Protein AF-N6W6J8-F1 (afdb_monomer_lite)

Sequence (88 aa):
MTEERHYVPGSADPMILILHQGAGLGRSIQVGTATSAIVGASDGELEVGQIAAAVALLTERDAAEITQEVDEPLRELLRAGMLKIVEQ

Foldseek 3Di:
DDWDFDDDPPDPDGDFIFDDDPDDDDDTDGDDDLLNQLLVPPPPPDDSLVSLVVSCVVVVHDSVVSVVRCVVVVVVCCVVVVDDDDDD

Structure (mmCIF, N/CA/C/O backbone):
data_AF-N6W6J8-F1
#
_entry.id   AF-N6W6J8-F1
#
loop_
_atom_site.group_PDB
_atom_site.id
_atom_site.type_symbol
_atom_site.label_atom_id
_atom_site.label_alt_id
_atom_site.label_comp_id
_atom_site.label_asym_id
_atom_site.label_entity_id
_atom_site.label_seq_id
_atom_site.pdbx_PDB_ins_code
_atom_site.Cartn_x
_atom_site.Cartn_y
_atom_site.Cartn_z
_atom_site.occupancy
_atom_site.B_iso_or_equiv
_atom_site.auth_seq_id
_atom_site.auth_comp_id
_atom_site.auth_asym_id
_atom_site.auth_atom_id
_atom_site.pdbx_PDB_model_num
ATOM 1 N N . MET A 1 1 ? 15.556 -1.539 -7.013 1.00 59.31 1 MET A N 1
ATOM 2 C CA . MET A 1 1 ? 14.411 -0.670 -6.683 1.00 59.31 1 MET A CA 1
ATOM 3 C C . MET A 1 1 ? 14.905 0.311 -5.642 1.00 59.31 1 MET A C 1
ATOM 5 O O . MET A 1 1 ? 15.565 -0.139 -4.712 1.00 59.31 1 MET A O 1
ATOM 9 N N . THR A 1 2 ? 14.678 1.607 -5.838 1.00 59.12 2 THR A N 1
ATOM 10 C CA . THR A 1 2 ? 15.106 2.647 -4.888 1.00 59.12 2 THR A CA 1
ATOM 11 C C . THR A 1 2 ? 13.878 3.428 -4.439 1.00 59.12 2 THR A C 1
ATOM 13 O O . THR A 1 2 ? 13.017 3.734 -5.262 1.00 59.12 2 THR A O 1
ATOM 16 N N . GLU A 1 3 ? 13.793 3.713 -3.143 1.00 53.56 3 GLU A N 1
ATOM 17 C CA . GLU A 1 3 ? 12.674 4.419 -2.518 1.00 53.56 3 GLU A CA 1
ATOM 18 C C . GLU A 1 3 ? 13.116 5.832 -2.109 1.00 53.56 3 GLU A C 1
ATOM 20 O O . GLU A 1 3 ? 14.145 5.990 -1.449 1.00 53.56 3 GLU A O 1
ATOM 25 N N . GLU A 1 4 ? 12.348 6.853 -2.498 1.00 60.97 4 GLU A N 1
ATOM 26 C CA . GLU A 1 4 ? 12.571 8.253 -2.120 1.00 60.97 4 GLU A CA 1
ATOM 27 C C . GLU A 1 4 ? 11.332 8.811 -1.405 1.00 60.97 4 GLU A C 1
ATOM 29 O O . GLU A 1 4 ? 10.203 8.643 -1.873 1.00 60.97 4 GLU A O 1
ATOM 34 N N . ARG A 1 5 ? 11.549 9.461 -0.253 1.00 60.47 5 ARG A N 1
ATOM 35 C CA . ARG A 1 5 ? 10.498 10.038 0.601 1.00 60.47 5 ARG A CA 1
ATOM 36 C C . ARG A 1 5 ? 10.704 11.550 0.719 1.00 60.47 5 ARG A C 1
ATOM 38 O O . ARG A 1 5 ? 11.710 11.979 1.284 1.00 60.47 5 ARG A O 1
ATOM 45 N N . HIS A 1 6 ? 9.752 12.356 0.241 1.00 55.94 6 HIS A N 1
ATOM 46 C CA . HIS A 1 6 ? 9.753 13.811 0.461 1.00 55.94 6 HIS A CA 1
ATOM 47 C C . HIS A 1 6 ? 8.767 14.217 1.559 1.00 55.94 6 HIS A C 1
ATOM 49 O O . HIS A 1 6 ? 7.612 13.793 1.566 1.00 55.94 6 HIS A O 1
ATOM 55 N N . TYR A 1 7 ? 9.216 15.106 2.446 1.00 51.69 7 TYR A N 1
ATOM 56 C CA . TYR A 1 7 ? 8.398 15.722 3.489 1.00 51.69 7 TYR A CA 1
ATOM 57 C C . TYR A 1 7 ? 8.158 17.195 3.149 1.00 51.69 7 TYR A C 1
ATOM 59 O O . TYR A 1 7 ? 9.106 17.915 2.836 1.00 51.69 7 TYR A O 1
ATOM 67 N N . VAL A 1 8 ? 6.911 17.661 3.255 1.00 51.25 8 VAL A N 1
ATOM 68 C CA . VAL A 1 8 ? 6.597 19.098 3.279 1.00 51.25 8 VAL A CA 1
ATOM 69 C C . VAL A 1 8 ? 6.586 19.549 4.744 1.00 51.25 8 VAL A C 1
ATOM 71 O O . VAL A 1 8 ? 5.734 19.079 5.503 1.00 51.25 8 VAL A O 1
ATOM 74 N N . PRO A 1 9 ? 7.499 20.438 5.183 1.00 47.38 9 PRO A N 1
ATOM 75 C CA . PRO A 1 9 ? 7.482 20.952 6.550 1.00 47.38 9 PRO A CA 1
ATOM 76 C C . PRO A 1 9 ? 6.163 21.684 6.843 1.00 47.38 9 PRO A C 1
ATOM 78 O O . PRO A 1 9 ? 5.824 22.645 6.157 1.00 47.38 9 PRO A O 1
ATOM 81 N N . GLY A 1 10 ? 5.423 21.235 7.863 1.00 53.47 10 GLY A N 1
ATOM 82 C CA . GLY A 1 10 ? 4.164 21.854 8.305 1.00 53.47 10 GLY A CA 1
ATOM 83 C C . GLY A 1 10 ? 2.875 21.270 7.711 1.00 53.47 10 GLY A C 1
ATOM 84 O O . GLY A 1 10 ? 1.799 21.743 8.068 1.00 53.47 10 GLY A O 1
ATOM 85 N N . SER A 1 11 ? 2.947 20.248 6.851 1.00 49.31 11 SER A N 1
ATOM 86 C CA . SER A 1 11 ? 1.759 19.501 6.412 1.00 49.31 11 SER A CA 1
ATOM 87 C C . SER A 1 11 ? 1.389 18.434 7.447 1.00 49.31 11 SER A C 1
ATOM 89 O O . SER A 1 11 ? 2.265 17.693 7.892 1.00 49.31 11 SER A O 1
ATOM 91 N N . ALA A 1 12 ? 0.108 18.348 7.822 1.00 48.44 12 ALA A N 1
ATOM 92 C CA . ALA A 1 12 ? -0.393 17.325 8.750 1.00 48.44 12 ALA A CA 1
ATOM 93 C C . ALA A 1 12 ? -0.330 15.903 8.160 1.00 48.44 12 ALA A C 1
ATOM 95 O O . ALA A 1 12 ? -0.309 14.935 8.911 1.00 48.44 12 ALA A O 1
ATOM 96 N N . ASP A 1 13 ? -0.222 15.802 6.834 1.00 43.47 13 ASP A N 1
ATOM 97 C CA . ASP A 1 13 ? 0.028 14.565 6.101 1.00 43.47 13 ASP A CA 1
ATOM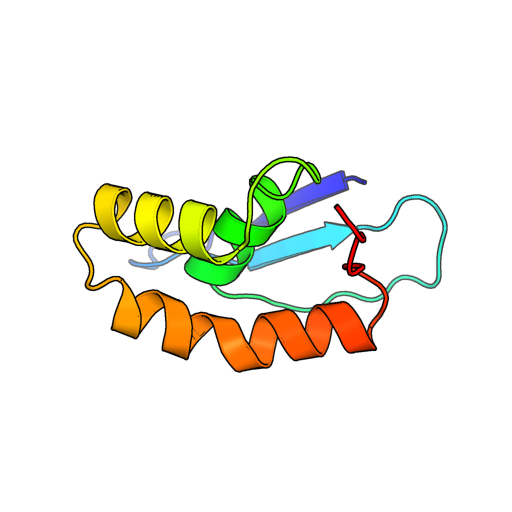 98 C C . ASP A 1 13 ? 1.182 14.783 5.113 1.00 43.47 13 ASP A C 1
ATOM 100 O O . ASP A 1 13 ? 1.082 15.646 4.227 1.00 43.47 13 ASP A O 1
ATOM 104 N N . PRO A 1 14 ? 2.294 14.041 5.228 1.00 50.28 14 PRO A N 1
ATOM 105 C CA . PRO A 1 14 ? 3.278 13.942 4.170 1.00 50.28 14 PRO A CA 1
ATOM 106 C C . PRO A 1 14 ? 3.159 12.573 3.499 1.00 50.28 14 PRO A C 1
ATOM 108 O O . PRO A 1 14 ? 3.458 11.560 4.126 1.00 50.28 14 PRO A O 1
ATOM 111 N N . MET A 1 15 ? 2.834 12.515 2.204 1.00 50.44 15 MET A N 1
ATOM 112 C CA . MET A 1 15 ? 3.277 11.353 1.433 1.00 50.44 15 MET A CA 1
ATOM 113 C C . MET A 1 15 ? 3.481 11.637 -0.049 1.00 50.44 15 MET A C 1
ATOM 115 O O . MET A 1 15 ? 2.550 11.670 -0.847 1.00 50.44 15 MET A O 1
ATOM 119 N N . ILE A 1 16 ? 4.747 11.819 -0.419 1.00 50.66 16 ILE A N 1
ATOM 120 C CA . ILE A 1 16 ? 5.217 11.528 -1.768 1.00 50.66 16 ILE A CA 1
ATOM 121 C C . ILE A 1 16 ? 6.190 10.362 -1.610 1.00 50.66 16 ILE A C 1
ATOM 123 O O . ILE A 1 16 ? 7.316 10.556 -1.145 1.00 50.66 16 ILE A O 1
ATOM 127 N N . LEU A 1 17 ? 5.730 9.157 -1.949 1.00 59.34 17 LEU A N 1
ATOM 128 C CA . LEU A 1 17 ? 6.596 8.002 -2.158 1.00 59.34 17 LEU A CA 1
ATOM 129 C C . LEU A 1 17 ? 6.879 7.907 -3.660 1.00 59.34 17 LEU A C 1
ATOM 131 O O . LEU A 1 17 ? 5.952 7.708 -4.445 1.00 59.34 17 LEU A O 1
ATOM 135 N N . ILE A 1 18 ? 8.139 8.075 -4.065 1.00 59.03 18 ILE A N 1
ATOM 136 C CA . ILE A 1 18 ? 8.553 7.868 -5.458 1.00 59.03 18 ILE A CA 1
ATOM 137 C C . ILE A 1 18 ? 9.245 6.513 -5.546 1.00 59.03 18 ILE A C 1
ATOM 139 O O . ILE A 1 18 ? 10.284 6.283 -4.923 1.00 59.03 18 ILE A O 1
ATOM 143 N N . LEU A 1 19 ? 8.653 5.611 -6.327 1.00 58.09 19 LEU A N 1
ATOM 144 C CA . LEU A 1 19 ? 9.227 4.308 -6.628 1.00 58.09 19 LEU A CA 1
ATOM 145 C C . LEU A 1 19 ? 10.083 4.405 -7.886 1.00 58.09 19 LEU A C 1
ATOM 147 O O . LEU A 1 19 ? 9.568 4.604 -8.984 1.00 58.09 19 LEU A O 1
ATOM 151 N N . HIS A 1 20 ? 11.393 4.217 -7.735 1.00 62.34 20 HIS A N 1
ATOM 152 C CA . HIS A 1 20 ? 12.317 4.176 -8.863 1.00 62.34 20 HIS A CA 1
ATOM 153 C C . HIS A 1 20 ? 12.614 2.720 -9.243 1.00 62.34 20 HIS A C 1
ATOM 155 O O . HIS A 1 20 ? 13.235 1.964 -8.479 1.00 62.34 20 HIS A O 1
ATOM 161 N N . GLN A 1 21 ? 12.195 2.306 -10.444 1.00 58.44 21 GLN A N 1
ATOM 162 C CA . GLN A 1 21 ? 12.639 1.035 -11.020 1.00 58.44 21 GLN A CA 1
ATOM 163 C C . GLN A 1 21 ? 14.129 1.124 -11.372 1.00 58.44 21 GLN A C 1
ATOM 165 O O . GLN A 1 21 ? 14.562 1.975 -12.146 1.00 58.44 21 GLN A O 1
ATOM 170 N N . GLY A 1 22 ? 14.932 0.224 -10.800 1.00 56.50 22 GLY A N 1
ATOM 171 C CA . GLY A 1 22 ? 16.325 0.061 -11.205 1.00 56.50 22 GLY A CA 1
ATOM 172 C C . GLY A 1 22 ? 16.362 -0.642 -12.560 1.00 56.50 22 GLY A C 1
ATOM 173 O O . GLY A 1 22 ? 16.096 -1.836 -12.601 1.00 56.50 22 GLY A O 1
ATOM 174 N N . ALA A 1 23 ? 16.696 0.113 -13.612 1.00 54.72 23 ALA A N 1
ATOM 175 C CA . ALA A 1 23 ? 16.715 -0.245 -15.039 1.00 54.72 23 ALA A CA 1
ATOM 176 C C . ALA A 1 23 ? 15.336 -0.231 -15.746 1.00 54.72 23 ALA A C 1
ATOM 178 O O . ALA A 1 23 ? 14.641 -1.238 -15.820 1.00 54.72 23 ALA A O 1
ATOM 179 N N . GLY A 1 24 ? 14.964 0.927 -16.315 1.00 55.91 24 GLY A N 1
ATOM 180 C CA . GLY A 1 24 ? 13.741 1.131 -17.112 1.00 55.91 24 GLY A CA 1
ATOM 181 C C . GLY A 1 24 ? 13.369 2.615 -17.267 1.00 55.91 24 GLY A C 1
ATOM 182 O O . GLY A 1 24 ? 13.916 3.445 -16.552 1.00 55.91 24 GLY A O 1
ATOM 183 N N . LEU A 1 25 ? 12.473 2.952 -18.209 1.00 55.78 25 LEU A N 1
ATOM 184 C CA . LEU A 1 25 ? 12.090 4.298 -18.704 1.00 55.78 25 LEU A CA 1
ATOM 185 C C . LEU A 1 25 ? 11.457 5.256 -17.655 1.00 55.78 25 LEU A C 1
ATOM 187 O O . LEU A 1 25 ? 10.326 5.697 -17.838 1.00 55.78 25 LEU A O 1
ATOM 191 N N . GLY A 1 26 ? 12.173 5.576 -16.571 1.00 60.94 26 GLY A N 1
ATOM 192 C CA . GLY A 1 26 ? 12.002 6.758 -15.706 1.00 60.94 26 GLY A CA 1
ATOM 193 C C . GLY A 1 26 ? 10.576 7.290 -15.522 1.00 60.94 26 GLY A C 1
ATOM 194 O O . GLY A 1 26 ? 10.317 8.449 -15.842 1.00 60.94 26 GLY A O 1
ATOM 195 N N . ARG A 1 27 ? 9.647 6.458 -15.039 1.00 72.06 27 ARG A N 1
ATOM 196 C CA . ARG A 1 27 ? 8.250 6.848 -14.819 1.00 72.06 27 ARG A CA 1
ATOM 197 C C . ARG A 1 27 ? 7.998 7.008 -13.324 1.00 72.06 27 ARG A C 1
ATOM 199 O O . ARG A 1 27 ? 8.221 6.066 -12.573 1.00 72.06 27 ARG A O 1
ATOM 206 N N . SER A 1 28 ? 7.514 8.179 -12.924 1.00 75.75 28 SER A N 1
ATOM 207 C CA . S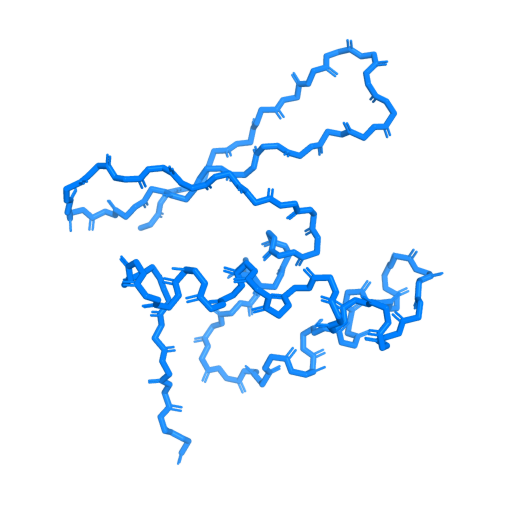ER A 1 28 ? 7.140 8.481 -11.539 1.00 75.75 28 SER A CA 1
ATOM 208 C C . SER A 1 28 ? 5.621 8.552 -11.433 1.00 75.75 28 SER A C 1
ATOM 210 O O . SER A 1 28 ? 4.994 9.327 -12.154 1.00 75.75 28 SER A O 1
ATOM 212 N N . ILE A 1 29 ? 5.038 7.744 -10.549 1.00 82.25 29 ILE A N 1
ATOM 213 C CA . ILE A 1 29 ? 3.614 7.791 -10.197 1.00 82.25 29 ILE A CA 1
ATOM 214 C C . ILE A 1 29 ? 3.540 8.200 -8.732 1.00 82.25 29 ILE A C 1
ATOM 216 O O . ILE A 1 29 ? 4.166 7.572 -7.879 1.00 82.25 29 ILE A O 1
ATOM 220 N N . GLN A 1 30 ? 2.818 9.282 -8.454 1.00 81.56 30 GLN A N 1
ATOM 221 C CA . GLN A 1 30 ? 2.584 9.727 -7.090 1.00 81.56 30 GLN A CA 1
ATOM 222 C C . GLN A 1 30 ? 1.458 8.890 -6.489 1.00 81.56 30 GLN A C 1
ATOM 224 O O . GLN A 1 30 ? 0.365 8.831 -7.046 1.00 81.56 30 GLN A O 1
ATOM 229 N N . VAL A 1 31 ? 1.724 8.269 -5.345 1.00 85.12 31 VAL A N 1
ATOM 230 C CA . VAL A 1 31 ? 0.748 7.451 -4.623 1.00 85.12 31 VAL A CA 1
ATOM 231 C C . VAL A 1 31 ? 0.553 7.959 -3.200 1.00 85.12 31 VAL A C 1
ATOM 233 O O . VAL A 1 31 ? 1.461 8.545 -2.607 1.00 85.12 31 VAL A O 1
ATOM 236 N N . GLY A 1 32 ? -0.648 7.735 -2.668 1.00 85.38 32 GLY A N 1
ATOM 237 C CA . GLY A 1 32 ? -0.994 8.049 -1.285 1.00 85.38 32 GLY A CA 1
ATOM 238 C C . GLY A 1 32 ? -0.458 7.027 -0.284 1.00 85.38 32 GLY A C 1
ATOM 239 O O . GLY A 1 32 ? 0.161 6.019 -0.643 1.00 85.38 32 GLY A O 1
ATOM 240 N N . THR A 1 33 ? -0.741 7.278 0.991 1.00 87.69 33 THR A N 1
ATOM 241 C CA . THR A 1 33 ? -0.146 6.559 2.118 1.00 87.69 33 THR A CA 1
ATOM 242 C C . THR A 1 33 ? -0.423 5.074 2.152 1.00 87.69 33 THR A C 1
ATOM 244 O O . THR A 1 33 ? 0.510 4.274 2.262 1.00 87.69 33 THR A O 1
ATOM 247 N N . ALA A 1 34 ? -1.689 4.687 2.022 1.00 91.75 34 ALA A N 1
ATOM 248 C CA . ALA A 1 34 ? -2.052 3.281 2.075 1.00 91.75 34 ALA A CA 1
ATOM 249 C C . ALA A 1 34 ? -1.428 2.507 0.905 1.00 91.75 34 ALA A C 1
ATOM 251 O O . ALA A 1 34 ? -0.870 1.430 1.096 1.00 91.75 34 ALA A O 1
ATOM 252 N N . THR A 1 35 ? -1.434 3.095 -0.296 1.00 93.44 35 THR A N 1
ATOM 253 C CA . THR A 1 35 ? -0.824 2.478 -1.485 1.00 93.44 35 THR A CA 1
ATOM 254 C C . THR A 1 35 ? 0.686 2.319 -1.307 1.00 93.44 35 THR A C 1
ATOM 256 O O . THR A 1 35 ? 1.229 1.251 -1.572 1.00 93.44 35 THR A O 1
ATOM 259 N N . SER A 1 36 ? 1.362 3.353 -0.801 1.00 89.62 36 SER A N 1
ATOM 260 C CA . SER A 1 36 ? 2.789 3.313 -0.476 1.00 89.62 36 SER A CA 1
ATOM 261 C C . SER A 1 36 ? 3.122 2.178 0.497 1.00 89.62 36 SER A C 1
ATOM 263 O O . SER A 1 36 ? 4.059 1.416 0.263 1.00 89.62 36 SER A O 1
ATOM 265 N N . ALA A 1 37 ? 2.351 2.050 1.580 1.00 91.38 37 ALA A N 1
ATOM 266 C CA . ALA A 1 37 ? 2.548 1.002 2.575 1.00 91.38 37 ALA A CA 1
ATOM 267 C C . ALA A 1 37 ? 2.347 -0.400 1.979 1.00 91.38 37 ALA A C 1
ATOM 269 O O . ALA A 1 37 ? 3.157 -1.291 2.231 1.00 91.38 37 ALA A O 1
ATOM 270 N N . ILE A 1 38 ? 1.318 -0.579 1.142 1.00 93.56 38 ILE A N 1
ATOM 271 C CA . ILE A 1 38 ? 1.056 -1.860 0.480 1.00 93.56 38 ILE A CA 1
ATOM 272 C C . ILE A 1 38 ? 2.202 -2.246 -0.452 1.00 93.56 38 ILE A C 1
ATOM 274 O O . ILE A 1 38 ? 2.677 -3.379 -0.402 1.00 93.56 38 ILE A O 1
ATOM 278 N N . VAL A 1 39 ? 2.680 -1.313 -1.278 1.00 92.19 39 VAL A N 1
ATOM 279 C CA . VAL A 1 39 ? 3.787 -1.591 -2.201 1.00 92.19 39 VAL A CA 1
ATOM 280 C C . VAL A 1 39 ? 5.077 -1.897 -1.444 1.00 92.19 39 VAL A C 1
ATOM 282 O O . VAL A 1 39 ? 5.777 -2.838 -1.807 1.00 92.19 39 VAL A O 1
ATOM 285 N N . GLY A 1 40 ? 5.374 -1.156 -0.373 1.00 87.19 40 GLY A N 1
ATOM 286 C CA . GLY A 1 40 ? 6.563 -1.394 0.450 1.00 87.19 40 GLY A CA 1
ATOM 287 C C . GLY A 1 40 ? 6.575 -2.761 1.143 1.00 87.19 40 GLY A C 1
ATOM 288 O O . GLY A 1 40 ? 7.646 -3.324 1.352 1.00 87.19 40 GLY A O 1
ATOM 289 N N . ALA A 1 41 ? 5.402 -3.307 1.471 1.00 90.62 41 ALA A N 1
AT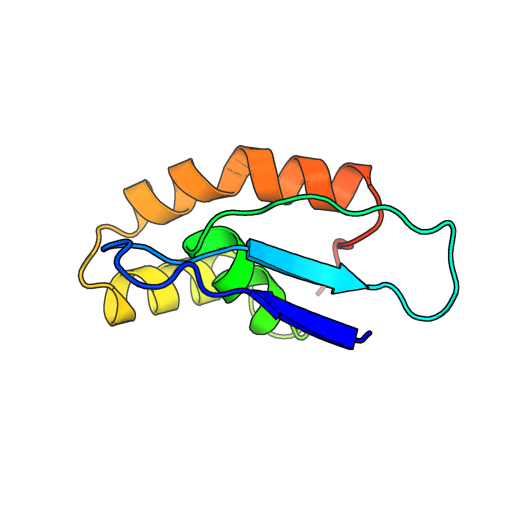OM 290 C CA . ALA A 1 41 ? 5.249 -4.625 2.089 1.00 90.62 41 ALA A CA 1
ATOM 291 C C . ALA A 1 41 ? 5.006 -5.765 1.080 1.00 90.62 41 ALA A C 1
ATOM 293 O O . ALA A 1 41 ? 4.896 -6.919 1.483 1.00 90.62 41 ALA A O 1
ATOM 294 N N . SER A 1 42 ? 4.900 -5.466 -0.219 1.00 91.00 42 SER A N 1
ATOM 295 C CA . SER A 1 42 ? 4.678 -6.477 -1.257 1.00 91.00 42 SER A CA 1
ATOM 296 C C . SER A 1 42 ? 5.981 -7.218 -1.572 1.00 91.00 42 SER A C 1
ATOM 298 O O . SER A 1 42 ? 6.803 -6.745 -2.355 1.00 91.00 42 SER A O 1
ATOM 300 N N . ASP A 1 43 ? 6.155 -8.397 -0.980 1.00 87.00 43 ASP A N 1
ATOM 301 C CA . ASP A 1 43 ? 7.315 -9.283 -1.165 1.00 87.00 43 ASP A CA 1
ATOM 302 C C . ASP A 1 43 ? 7.033 -10.497 -2.071 1.00 87.00 43 ASP A C 1
ATOM 304 O O . ASP A 1 43 ? 7.963 -11.151 -2.543 1.00 87.00 43 ASP A O 1
ATOM 308 N N . GLY A 1 44 ? 5.758 -10.747 -2.384 1.00 88.88 44 GLY A N 1
ATOM 309 C CA . GLY A 1 44 ? 5.298 -11.896 -3.166 1.00 88.88 44 GLY A CA 1
ATOM 310 C C . GLY A 1 44 ? 4.848 -13.090 -2.322 1.00 88.88 44 GLY A C 1
ATOM 311 O O . GLY A 1 44 ? 4.428 -14.085 -2.902 1.00 88.88 44 GLY A O 1
ATOM 312 N N . GLU A 1 45 ? 4.905 -12.990 -0.993 1.00 90.31 45 GLU A N 1
ATOM 313 C CA . GLU A 1 45 ? 4.426 -14.013 -0.057 1.00 90.31 45 GLU A CA 1
ATOM 314 C C . GLU A 1 45 ? 3.065 -13.645 0.545 1.00 90.31 45 GLU A C 1
ATOM 316 O O . GLU A 1 45 ? 2.258 -14.520 0.860 1.00 90.31 45 GLU A O 1
ATOM 321 N N . LEU A 1 46 ? 2.797 -12.345 0.698 1.00 91.00 46 LEU A N 1
ATOM 322 C CA . LEU A 1 46 ? 1.545 -11.843 1.258 1.00 91.00 46 LEU A CA 1
ATOM 323 C C . LEU A 1 46 ? 0.539 -11.439 0.178 1.00 91.00 46 LEU A C 1
ATOM 325 O O . LEU A 1 46 ? 0.854 -10.726 -0.778 1.00 91.00 46 LEU A O 1
ATOM 329 N N . GLU A 1 47 ? -0.721 -11.822 0.385 1.00 93.31 47 GLU A N 1
ATOM 330 C CA . GLU A 1 47 ? -1.828 -11.314 -0.415 1.00 93.31 47 GLU A CA 1
ATOM 331 C C . GLU A 1 47 ? -2.087 -9.836 -0.105 1.00 93.31 47 GLU A C 1
ATOM 333 O O . GLU A 1 47 ? -2.044 -9.399 1.048 1.00 93.31 47 GLU A O 1
ATOM 338 N N . VAL A 1 48 ? -2.472 -9.065 -1.126 1.00 92.75 48 VAL A N 1
ATOM 339 C CA . VAL A 1 48 ? -2.808 -7.636 -0.982 1.00 92.75 48 VAL A CA 1
ATOM 340 C C . VAL A 1 48 ? -3.850 -7.404 0.118 1.00 92.75 48 VAL A C 1
ATOM 342 O O . VAL A 1 48 ? -3.737 -6.437 0.866 1.00 92.75 48 VAL A O 1
ATOM 345 N N . GLY A 1 49 ? -4.825 -8.308 0.273 1.00 94.38 49 GLY A N 1
ATOM 346 C CA . GLY A 1 49 ? -5.824 -8.228 1.343 1.00 94.38 49 GLY A CA 1
ATOM 347 C C . GLY A 1 49 ? -5.230 -8.356 2.752 1.00 94.38 49 GLY A C 1
ATOM 348 O O . GLY A 1 49 ? -5.676 -7.665 3.666 1.00 94.38 49 GLY A O 1
ATOM 349 N N . GLN A 1 50 ? -4.191 -9.179 2.932 1.00 96.19 50 GLN A N 1
ATOM 350 C CA . GLN A 1 50 ? -3.491 -9.322 4.214 1.00 96.19 50 GLN A CA 1
ATOM 351 C C . GLN A 1 50 ? -2.705 -8.053 4.549 1.00 96.19 50 GLN A C 1
ATOM 353 O O . GLN A 1 50 ? -2.765 -7.562 5.677 1.00 96.19 50 GLN A O 1
ATOM 358 N N . ILE A 1 51 ? -2.018 -7.488 3.554 1.00 96.19 51 ILE A N 1
ATOM 359 C CA . ILE A 1 51 ? -1.268 -6.242 3.718 1.00 96.19 51 ILE A CA 1
ATOM 360 C C . ILE A 1 51 ? -2.231 -5.078 4.005 1.00 96.19 51 ILE A C 1
ATOM 362 O O . ILE A 1 51 ? -2.004 -4.310 4.938 1.00 96.19 51 ILE A O 1
ATOM 366 N N . ALA A 1 52 ? -3.345 -4.977 3.273 1.00 95.88 52 ALA A N 1
ATOM 367 C CA . ALA A 1 52 ? -4.369 -3.954 3.486 1.00 95.88 52 ALA A CA 1
ATOM 368 C C . ALA A 1 52 ? -4.988 -4.030 4.893 1.00 95.88 52 ALA A C 1
ATOM 370 O O . ALA A 1 52 ? -5.149 -3.001 5.550 1.00 95.88 52 ALA A O 1
ATOM 371 N N . ALA A 1 53 ? -5.270 -5.237 5.395 1.00 97.06 53 ALA A N 1
ATOM 372 C CA . ALA A 1 53 ? -5.762 -5.436 6.757 1.00 97.06 53 ALA A CA 1
ATOM 373 C C . ALA A 1 53 ? -4.736 -5.000 7.819 1.00 97.06 53 ALA A C 1
ATOM 375 O O . ALA A 1 53 ? -5.101 -4.372 8.813 1.00 97.06 53 ALA A O 1
ATOM 376 N N . ALA A 1 54 ? -3.448 -5.283 7.602 1.00 97.06 54 ALA A N 1
ATOM 377 C CA . ALA A 1 54 ? -2.382 -4.830 8.491 1.00 97.06 54 ALA A CA 1
ATOM 378 C C . ALA A 1 54 ? -2.245 -3.297 8.488 1.00 97.06 54 ALA A C 1
ATOM 380 O O . ALA A 1 54 ? -2.121 -2.688 9.549 1.00 97.06 54 ALA A O 1
ATOM 381 N N . VAL A 1 55 ? -2.327 -2.659 7.315 1.00 95.44 55 VAL A N 1
ATO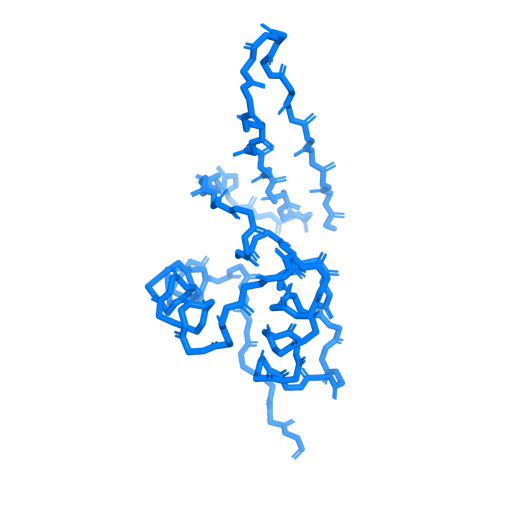M 382 C CA . VAL A 1 55 ? -2.322 -1.191 7.189 1.00 95.44 55 VAL A CA 1
ATOM 383 C C . VAL A 1 55 ? -3.516 -0.573 7.918 1.00 95.44 55 VAL A C 1
ATOM 385 O O . VAL A 1 55 ? -3.337 0.396 8.653 1.00 95.44 55 VAL A O 1
ATOM 388 N N . ALA A 1 56 ? -4.714 -1.143 7.773 1.00 96.62 56 ALA A N 1
ATOM 389 C CA . ALA A 1 56 ? -5.916 -0.692 8.475 1.00 96.62 56 ALA A CA 1
ATOM 390 C C . ALA A 1 56 ? -5.732 -0.733 10.001 1.00 96.62 56 ALA A C 1
ATOM 392 O O . ALA A 1 56 ? -5.987 0.254 10.688 1.00 96.62 56 ALA A O 1
ATOM 393 N N . LEU A 1 57 ? -5.183 -1.838 10.520 1.00 97.06 57 LEU A N 1
ATOM 394 C CA . LEU A 1 57 ? -4.883 -1.995 11.943 1.00 97.06 57 LEU A CA 1
ATOM 395 C C . LEU A 1 57 ? -3.874 -0.953 12.450 1.00 97.06 57 LEU A C 1
ATOM 397 O O . LEU A 1 57 ? -4.090 -0.358 13.500 1.00 97.06 57 LEU A O 1
ATOM 401 N N . LEU A 1 58 ? -2.781 -0.727 11.717 1.00 94.44 58 LEU A N 1
ATOM 402 C CA . LEU A 1 58 ? -1.725 0.214 12.114 1.00 94.44 58 LEU A CA 1
ATOM 403 C C . LEU A 1 58 ? -2.157 1.682 12.035 1.00 94.44 58 LEU A C 1
ATOM 405 O O . LEU A 1 58 ? -1.559 2.529 12.693 1.00 94.44 58 LEU A O 1
ATOM 409 N N . THR A 1 59 ? -3.153 1.980 11.202 1.00 92.06 59 THR A N 1
ATOM 410 C CA . THR A 1 59 ? -3.665 3.339 10.984 1.00 92.06 59 THR A CA 1
ATOM 411 C C . THR A 1 59 ? -4.972 3.609 11.724 1.00 92.06 59 THR A C 1
ATOM 413 O O . THR A 1 59 ? -5.493 4.714 11.620 1.00 92.06 59 THR A O 1
ATOM 416 N N . GLU A 1 60 ? -5.488 2.628 12.474 1.00 95.19 60 GLU A N 1
ATOM 417 C CA . GLU A 1 60 ? -6.779 2.699 13.173 1.00 95.19 60 GLU A CA 1
ATOM 418 C C . GLU A 1 60 ? -7.952 3.043 12.230 1.00 95.19 60 GLU A C 1
ATOM 420 O O . GLU A 1 60 ? -8.903 3.729 12.605 1.00 95.19 60 GLU A O 1
ATOM 425 N N . ARG A 1 61 ? -7.884 2.556 10.984 1.00 95.94 61 ARG A N 1
ATOM 426 C CA . ARG A 1 61 ? -8.892 2.762 9.932 1.00 95.94 61 ARG A CA 1
ATOM 427 C C . ARG A 1 61 ? -9.644 1.475 9.619 1.00 95.94 61 ARG A C 1
ATOM 429 O O . ARG A 1 61 ? -9.213 0.376 9.963 1.00 95.94 61 ARG A O 1
ATOM 436 N N . ASP A 1 62 ? -10.771 1.610 8.929 1.00 96.31 62 ASP A N 1
ATOM 437 C CA . ASP A 1 62 ? -11.534 0.462 8.449 1.00 96.31 62 ASP A CA 1
ATOM 438 C C . ASP A 1 62 ? -10.832 -0.216 7.254 1.00 96.31 62 ASP A C 1
ATOM 440 O O . ASP A 1 62 ? -10.337 0.437 6.335 1.00 96.31 62 ASP A O 1
ATOM 444 N N . ALA A 1 63 ? -10.791 -1.550 7.242 1.00 95.06 63 ALA A N 1
ATOM 445 C CA . ALA A 1 63 ? -10.109 -2.300 6.187 1.00 95.06 63 ALA A CA 1
ATOM 446 C C . ALA A 1 63 ? -10.799 -2.192 4.815 1.00 95.06 63 ALA A C 1
ATOM 448 O O . ALA A 1 63 ? -10.122 -2.236 3.783 1.00 95.06 63 ALA A O 1
ATOM 449 N N . ALA A 1 64 ? -12.124 -2.034 4.773 1.00 96.06 64 ALA A N 1
ATOM 450 C CA . ALA A 1 64 ? -12.848 -1.796 3.530 1.00 96.06 64 ALA A CA 1
ATOM 451 C C . ALA A 1 64 ? -12.549 -0.393 2.986 1.00 96.06 64 ALA A C 1
ATOM 453 O O . ALA A 1 64 ? -12.403 -0.244 1.774 1.00 96.06 64 ALA A O 1
ATOM 454 N N . GLU A 1 65 ? -12.378 0.602 3.861 1.00 96.25 65 GLU A N 1
ATOM 455 C CA . GLU A 1 65 ? -11.940 1.950 3.473 1.00 96.25 65 GLU A CA 1
ATOM 456 C C . GLU A 1 65 ? -10.544 1.916 2.833 1.00 96.25 65 GLU A C 1
ATOM 458 O O . GLU A 1 65 ? -10.362 2.438 1.734 1.00 96.25 65 GLU A O 1
ATOM 463 N N . ILE A 1 66 ? -9.585 1.218 3.458 1.00 96.75 66 ILE A N 1
ATOM 464 C CA . ILE A 1 66 ? -8.246 1.011 2.879 1.00 96.75 66 ILE A CA 1
ATOM 465 C C . ILE A 1 66 ? -8.340 0.309 1.525 1.00 96.75 66 ILE A C 1
ATOM 467 O O . ILE A 1 66 ? -7.721 0.746 0.560 1.00 96.75 66 ILE A O 1
ATOM 471 N N . THR A 1 67 ? -9.130 -0.761 1.431 1.00 96.12 67 THR A N 1
ATOM 472 C CA . THR A 1 67 ? -9.274 -1.533 0.188 1.00 96.12 67 THR A CA 1
ATOM 473 C C . THR A 1 67 ? -9.849 -0.680 -0.946 1.00 96.12 67 THR A C 1
ATOM 475 O O . THR A 1 67 ? -9.383 -0.768 -2.079 1.00 96.12 67 THR A O 1
ATOM 478 N N . GLN A 1 68 ? -10.834 0.172 -0.649 1.00 96.75 68 GLN A N 1
ATOM 479 C CA . GLN A 1 68 ? -11.412 1.102 -1.620 1.00 96.75 68 GLN A CA 1
ATOM 480 C C . GLN A 1 68 ? -10.422 2.193 -2.038 1.00 96.75 68 GLN A C 1
ATOM 482 O O . GLN A 1 68 ? -10.353 2.519 -3.222 1.00 96.75 68 GLN A O 1
ATOM 487 N N . GLU A 1 69 ? -9.646 2.737 -1.096 1.00 94.62 69 GLU A N 1
ATOM 488 C CA . GLU A 1 69 ? -8.639 3.771 -1.368 1.00 94.62 69 GLU A CA 1
ATOM 489 C C . GLU A 1 69 ? -7.569 3.284 -2.355 1.00 94.62 69 GLU A C 1
ATOM 491 O O . GLU A 1 69 ? -7.145 4.031 -3.237 1.00 94.62 69 GLU A O 1
ATOM 496 N N . VAL A 1 70 ? -7.127 2.033 -2.213 1.00 95.00 70 VAL A N 1
ATOM 497 C CA . VAL A 1 70 ? -5.966 1.509 -2.949 1.00 95.00 70 VAL A CA 1
ATOM 498 C C . VAL A 1 70 ? -6.317 0.810 -4.264 1.00 95.00 70 VAL A C 1
ATOM 500 O O . VAL A 1 7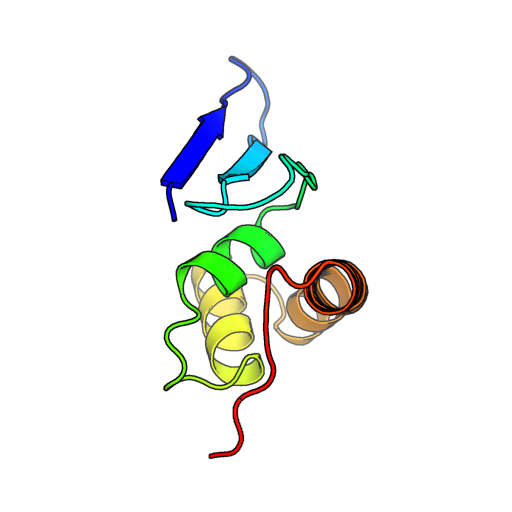0 ? -5.402 0.519 -5.032 1.00 95.00 70 VAL A O 1
ATOM 503 N N . ASP A 1 71 ? -7.597 0.559 -4.568 1.00 95.75 71 ASP A N 1
ATOM 504 C CA . ASP A 1 71 ? -8.001 -0.209 -5.761 1.00 95.75 71 ASP A CA 1
ATOM 505 C C . ASP A 1 71 ? -7.504 0.428 -7.072 1.00 95.75 71 ASP A C 1
ATOM 507 O O . ASP A 1 71 ? -6.772 -0.214 -7.829 1.00 95.75 71 ASP A O 1
ATOM 511 N N . GLU A 1 72 ? -7.834 1.696 -7.338 1.00 95.62 72 GLU A N 1
ATOM 512 C CA . GLU A 1 72 ? -7.392 2.354 -8.578 1.00 95.62 72 GLU A CA 1
ATOM 513 C C . GLU A 1 72 ? -5.870 2.598 -8.617 1.00 95.62 72 GLU A C 1
ATOM 515 O O . GLU A 1 72 ? -5.260 2.258 -9.635 1.00 95.62 72 GLU A O 1
ATOM 520 N N . PRO A 1 73 ? -5.207 3.084 -7.546 1.00 93.12 73 PRO A N 1
ATOM 521 C CA . PRO A 1 73 ? -3.750 3.221 -7.534 1.00 93.12 73 PRO A CA 1
ATOM 522 C C . PRO A 1 73 ? -3.005 1.907 -7.810 1.00 93.12 73 PRO A C 1
ATOM 524 O O . PRO A 1 73 ? -2.068 1.884 -8.609 1.00 93.12 73 PRO A O 1
ATOM 527 N N . LEU A 1 74 ? -3.427 0.784 -7.217 1.00 94.19 74 LEU A N 1
ATOM 528 C CA . LEU A 1 74 ? -2.798 -0.516 -7.479 1.00 94.19 74 LEU A CA 1
ATOM 529 C C . LEU A 1 74 ? -3.010 -0.965 -8.929 1.00 94.19 74 LEU A C 1
ATOM 531 O O . LEU A 1 74 ? -2.083 -1.487 -9.555 1.00 94.19 74 LEU A O 1
ATOM 535 N N . ARG A 1 75 ? -4.196 -0.722 -9.505 1.00 94.50 75 ARG A N 1
ATOM 536 C CA . ARG A 1 75 ? -4.452 -0.970 -10.934 1.00 94.50 75 ARG A CA 1
ATOM 537 C C . ARG A 1 75 ? -3.558 -0.116 -11.824 1.00 94.50 75 ARG A C 1
ATOM 539 O O . ARG A 1 75 ? -3.054 -0.625 -12.825 1.00 94.50 75 ARG A O 1
ATOM 546 N N . GLU A 1 76 ? -3.348 1.152 -11.486 1.00 93.38 76 GLU A N 1
ATOM 547 C CA . GLU A 1 76 ? -2.444 2.035 -12.224 1.00 93.38 76 GLU A CA 1
ATOM 548 C C . GLU A 1 76 ? -1.007 1.499 -12.203 1.00 93.38 76 GLU A C 1
ATOM 550 O O . GLU A 1 76 ? -0.382 1.374 -13.258 1.00 93.38 76 GLU A O 1
ATOM 555 N N . LEU A 1 77 ? -0.514 1.087 -11.033 1.00 91.06 77 LEU A N 1
ATOM 556 C CA . LEU A 1 77 ? 0.825 0.515 -10.878 1.00 91.06 77 LEU A CA 1
ATOM 557 C C . LEU A 1 77 ? 1.001 -0.801 -11.650 1.00 91.06 77 LEU A C 1
ATOM 559 O O . LEU A 1 77 ? 2.051 -1.019 -12.260 1.00 91.06 77 LEU A O 1
ATOM 563 N N . LEU A 1 78 ? -0.024 -1.659 -11.679 1.00 92.31 78 LEU A N 1
ATOM 564 C CA . LEU A 1 78 ? -0.037 -2.877 -12.499 1.00 92.31 78 LEU A CA 1
ATOM 565 C C . LEU A 1 78 ? 0.024 -2.545 -13.996 1.00 92.31 78 LEU A C 1
ATOM 567 O O . LEU A 1 78 ? 0.859 -3.087 -14.719 1.00 92.31 78 LEU A O 1
ATOM 571 N N . ARG A 1 79 ? -0.815 -1.613 -14.468 1.00 92.12 79 ARG A N 1
ATOM 572 C CA . ARG A 1 79 ? -0.815 -1.155 -15.873 1.00 92.12 79 ARG A CA 1
ATOM 573 C C . ARG A 1 79 ? 0.511 -0.496 -16.262 1.00 92.12 79 ARG A C 1
ATOM 575 O O . ARG A 1 79 ? 0.929 -0.594 -17.413 1.00 92.12 79 ARG A O 1
ATOM 582 N N . ALA A 1 80 ? 1.169 0.173 -15.318 1.00 89.44 80 ALA A N 1
ATOM 583 C CA . ALA A 1 80 ? 2.475 0.793 -15.507 1.00 89.44 80 ALA A CA 1
ATOM 584 C C . ALA A 1 80 ? 3.645 -0.207 -15.463 1.00 89.44 80 ALA A C 1
ATOM 586 O O . ALA A 1 80 ? 4.775 0.191 -15.743 1.00 89.44 80 ALA A O 1
ATOM 587 N N . GLY A 1 81 ? 3.400 -1.478 -15.122 1.00 89.44 81 GLY A N 1
ATOM 588 C CA . GLY A 1 81 ? 4.441 -2.498 -14.968 1.00 89.44 81 GLY A CA 1
ATOM 589 C C . GLY A 1 81 ? 5.321 -2.302 -13.729 1.00 89.44 81 GLY 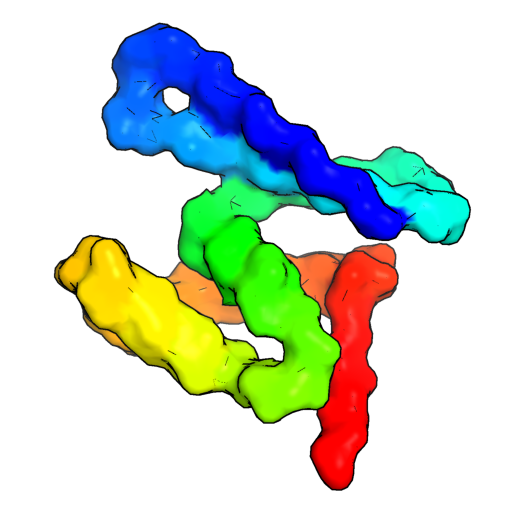A C 1
ATOM 590 O O . GLY A 1 81 ? 6.420 -2.853 -13.669 1.00 89.44 81 GLY A O 1
ATOM 591 N N . MET A 1 82 ? 4.866 -1.503 -12.756 1.00 85.94 82 MET A N 1
ATOM 592 C CA . MET A 1 82 ? 5.550 -1.287 -11.475 1.00 85.94 82 MET A CA 1
ATOM 593 C C . MET A 1 82 ? 5.281 -2.418 -10.479 1.00 85.94 82 MET A C 1
ATOM 595 O O . MET A 1 82 ? 6.156 -2.744 -9.682 1.00 85.94 82 MET A O 1
ATOM 599 N N . LEU A 1 83 ? 4.100 -3.034 -10.570 1.00 90.00 83 LEU A N 1
ATOM 600 C CA . LEU A 1 83 ? 3.718 -4.253 -9.861 1.00 90.00 83 LEU A CA 1
ATOM 601 C C . LEU A 1 83 ? 3.434 -5.378 -10.861 1.00 90.00 83 LEU A C 1
ATOM 603 O O . LEU A 1 83 ? 3.157 -5.128 -12.035 1.00 90.00 83 LEU A O 1
ATOM 607 N N . LYS A 1 84 ? 3.455 -6.622 -10.379 1.00 90.12 84 LYS A N 1
ATOM 608 C CA . LYS A 1 84 ? 3.059 -7.811 -11.141 1.00 90.12 84 LYS A CA 1
ATOM 609 C C . LYS A 1 84 ? 2.187 -8.719 -10.284 1.00 90.12 84 LYS A C 1
ATOM 611 O O . LYS A 1 84 ? 2.368 -8.780 -9.072 1.00 90.12 84 LYS A O 1
ATOM 616 N N . ILE A 1 85 ? 1.284 -9.447 -10.930 1.00 89.19 85 ILE A N 1
ATOM 617 C CA . ILE A 1 85 ? 0.562 -10.548 -10.292 1.00 89.19 85 ILE A CA 1
ATOM 618 C C . ILE A 1 85 ? 1.487 -11.764 -10.318 1.00 89.19 85 ILE A C 1
ATOM 620 O O . ILE A 1 85 ? 2.057 -12.085 -11.363 1.00 89.19 85 ILE A O 1
ATOM 624 N N . VAL A 1 86 ? 1.661 -12.402 -9.167 1.00 85.94 86 VAL A N 1
ATOM 625 C CA . VAL A 1 86 ? 2.334 -13.696 -9.049 1.00 85.94 86 VAL A CA 1
ATOM 626 C C . VAL A 1 86 ? 1.258 -14.758 -8.854 1.00 85.94 86 VAL A C 1
ATOM 628 O O . VAL A 1 86 ? 0.320 -14.548 -8.088 1.00 85.94 86 VAL A O 1
ATOM 631 N N . GLU A 1 87 ? 1.340 -15.854 -9.603 1.00 73.44 87 GLU A N 1
ATOM 632 C CA . GLU A 1 87 ? 0.556 -17.044 -9.270 1.00 73.44 87 GLU A CA 1
ATOM 633 C C . GLU A 1 87 ? 1.206 -17.697 -8.048 1.00 73.44 87 GLU A C 1
ATOM 635 O O . GLU A 1 87 ? 2.435 -17.804 -8.002 1.00 73.44 87 GLU A O 1
ATOM 640 N N . GLN A 1 88 ? 0.381 -18.054 -7.063 1.00 59.97 88 GLN A N 1
ATOM 641 C CA . GLN A 1 88 ? 0.808 -18.790 -5.871 1.00 59.97 88 GLN A CA 1
ATOM 642 C C . GLN A 1 88 ? 1.053 -20.262 -6.207 1.00 59.97 88 GLN A C 1
ATOM 644 O O . GLN A 1 88 ? 0.202 -20.845 -6.921 1.00 59.97 88 GLN A O 1
#

Radius of gyration: 13.35 Å; chains: 1; bounding box: 30×41×32 Å

Secondary structure (DSSP, 8-state):
-EEEEE--TT-SS--EEEEE-SSSS-----B-HHHHHHHHH--SSS-HHHHHHHHHHHHT--HHHHHHHHHHHHHHHHHTTSS-PPP-

Organism: NCBI:txid888050

pLDDT: mean 80.26, std 17.58, range [43.47, 97.06]